Protein AF-R7VYF3-F1 (afdb_monomer)

Nearest PDB structures (foldseek):
  8qci-assembly1_B  TM=9.526E-01  e=4.989E-05  Homo sapiens
  6rbf-assembly2_B  TM=9.742E-01  e=3.819E-04  Homo sapiens
  6tm2-assembly1_C  TM=9.699E-01  e=5.662E-04  Homo sapiens
  7a5o-assembly1_H  TM=9.699E-01  e=5.662E-04  Homo sapiens
  7a5o-assembly1_E  TM=9.699E-01  e=1.022E-03  Homo sapiens

InterPro domains:
  IPR001846 von Willebrand factor, type D domain [PF00094] (3-59)
  IPR001846 von Willebrand factor, type D domain [PS51233] (1-74)
  IPR052749 Alpha-tectorin [PTHR46160] (1-71)

Organism: Columba livia (NCBI:txid8932)

Foldseek 3Di:
DDDDPQWDWDADPQGWIWIDNVPPDIDIDDDCVQQQVDAAPQARNPPDPVQRCQAPVRDHDPDDVSSVVRRDDD

Structure (mmCIF, N/CA/C/O backbone):
data_AF-R7VYF3-F1
#
_entry.id   AF-R7VYF3-F1
#
loop_
_atom_site.group_PDB
_atom_site.id
_atom_site.type_symbol
_atom_site.label_atom_id
_atom_site.label_alt_id
_atom_site.label_comp_id
_atom_site.label_asym_id
_atom_site.label_entity_id
_atom_site.label_seq_id
_atom_site.pdbx_PDB_ins_code
_atom_site.Cartn_x
_atom_site.Cartn_y
_atom_site.Cartn_z
_atom_site.occupancy
_atom_site.B_iso_or_equiv
_atom_site.auth_seq_id
_atom_site.auth_comp_id
_atom_site.auth_asym_id
_atom_site.auth_atom_id
_atom_site.pdbx_PDB_model_num
ATOM 1 N N . VAL A 1 1 ? 1.935 -9.022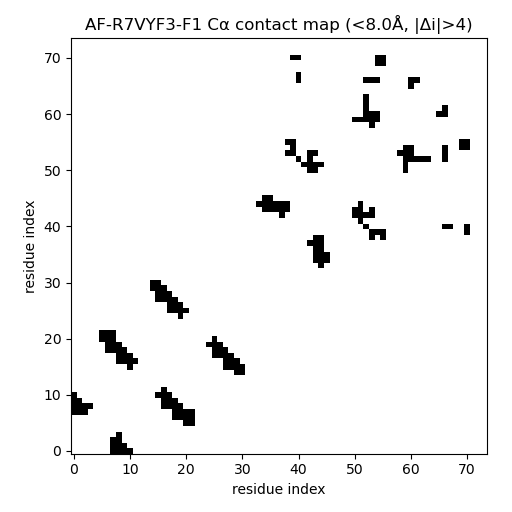 -16.309 1.00 95.06 1 VAL A N 1
ATOM 2 C CA . VAL A 1 1 ? 3.219 -8.433 -15.856 1.00 95.06 1 VAL A CA 1
ATOM 3 C C . VAL A 1 1 ? 3.878 -7.746 -17.034 1.00 95.06 1 VAL A C 1
ATOM 5 O O . VAL A 1 1 ? 3.988 -8.361 -18.089 1.00 95.06 1 VAL A O 1
ATOM 8 N N . SER A 1 2 ? 4.277 -6.491 -16.873 1.00 97.50 2 SER A N 1
ATOM 9 C CA . SER A 1 2 ? 4.949 -5.680 -17.890 1.00 97.50 2 SER A CA 1
ATOM 10 C C . SER A 1 2 ? 6.134 -4.925 -17.278 1.00 97.50 2 SER A C 1
ATOM 12 O O . SER A 1 2 ? 6.371 -4.987 -16.071 1.00 97.50 2 SER A O 1
ATOM 14 N N . ARG A 1 3 ? 6.912 -4.230 -18.113 1.00 97.25 3 ARG A N 1
ATOM 15 C CA . ARG A 1 3 ? 8.021 -3.377 -17.676 1.00 97.25 3 ARG A CA 1
ATOM 16 C C . ARG A 1 3 ? 7.759 -1.937 -18.109 1.00 97.25 3 ARG A C 1
ATOM 18 O O . ARG A 1 3 ? 7.479 -1.702 -19.281 1.00 97.25 3 ARG A O 1
ATOM 25 N N . SER A 1 4 ? 7.903 -0.992 -17.184 1.00 95.94 4 SER A N 1
ATOM 26 C CA . SER A 1 4 ? 7.796 0.449 -17.432 1.00 95.94 4 SER A CA 1
ATOM 27 C C . SER A 1 4 ? 9.040 1.152 -16.885 1.00 95.94 4 SER A C 1
ATOM 29 O O . SER A 1 4 ? 9.216 1.307 -15.676 1.00 95.94 4 SER A O 1
ATOM 31 N N . GLY A 1 5 ? 9.971 1.511 -17.773 1.00 95.12 5 GLY A N 1
ATOM 32 C CA . GLY A 1 5 ? 11.289 2.012 -17.373 1.00 95.12 5 GLY A CA 1
ATOM 33 C C . GLY A 1 5 ? 12.048 1.003 -16.497 1.00 95.12 5 GLY A C 1
ATOM 34 O O . GLY A 1 5 ? 12.316 -0.126 -16.920 1.00 95.12 5 GLY A O 1
ATOM 35 N N . ARG A 1 6 ? 12.400 1.410 -15.269 1.00 95.81 6 ARG A N 1
ATOM 36 C CA . ARG A 1 6 ? 13.039 0.532 -14.270 1.00 95.81 6 ARG A CA 1
ATOM 37 C C . ARG A 1 6 ? 12.055 -0.338 -13.481 1.00 95.81 6 ARG A C 1
ATOM 39 O O . ARG A 1 6 ? 12.493 -1.247 -12.794 1.00 95.81 6 ARG A O 1
ATOM 46 N N . TYR A 1 7 ? 10.753 -0.077 -13.587 1.00 97.81 7 TYR A N 1
ATOM 47 C CA . TYR A 1 7 ? 9.741 -0.773 -12.801 1.00 97.81 7 TYR A CA 1
ATOM 48 C C . TYR A 1 7 ? 9.236 -2.034 -13.507 1.00 97.81 7 TYR A C 1
ATOM 50 O O . TYR A 1 7 ? 8.953 -2.021 -14.710 1.00 97.81 7 TYR A O 1
ATOM 58 N N . ILE A 1 8 ? 9.068 -3.107 -12.738 1.00 98.19 8 ILE A N 1
ATOM 59 C CA . ILE A 1 8 ? 8.213 -4.246 -13.074 1.00 98.19 8 ILE A CA 1
ATOM 60 C C . ILE A 1 8 ? 6.809 -3.913 -12.573 1.00 98.19 8 ILE A C 1
ATOM 62 O O . ILE A 1 8 ? 6.641 -3.569 -11.405 1.00 98.19 8 ILE A O 1
ATOM 66 N N . VAL A 1 9 ? 5.814 -4.015 -13.452 1.00 98.38 9 VAL A N 1
ATOM 67 C CA . VAL A 1 9 ? 4.417 -3.687 -13.154 1.00 98.38 9 VAL A CA 1
ATOM 68 C C . VAL A 1 9 ? 3.563 -4.950 -13.250 1.00 98.38 9 VAL A C 1
ATOM 70 O O . VAL A 1 9 ? 3.503 -5.616 -14.290 1.00 98.38 9 VAL A O 1
ATOM 73 N N . LEU A 1 10 ? 2.896 -5.292 -12.153 1.00 98.25 10 LEU A N 1
ATOM 74 C CA . LEU A 1 10 ? 1.853 -6.307 -12.087 1.00 98.25 10 LEU A CA 1
ATOM 75 C C . LEU A 1 10 ? 0.504 -5.594 -12.014 1.00 98.25 10 LEU A C 1
ATOM 77 O O . LEU A 1 10 ? 0.236 -4.887 -11.053 1.00 98.25 10 LEU A O 1
ATOM 81 N N . GLU A 1 11 ? -0.335 -5.816 -13.016 1.00 98.12 11 GLU A N 1
ATOM 82 C CA . GLU A 1 11 ? -1.736 -5.404 -13.026 1.00 98.12 11 GLU A CA 1
ATOM 83 C C . GLU A 1 11 ? -2.592 -6.666 -12.955 1.00 98.12 11 GLU A C 1
ATOM 85 O O . GLU A 1 11 ? -2.352 -7.622 -13.704 1.00 98.12 11 GLU A O 1
ATOM 90 N N . THR A 1 12 ? -3.526 -6.693 -12.008 1.00 97.75 12 THR A N 1
ATOM 91 C CA . THR A 1 12 ? -4.475 -7.795 -11.829 1.00 97.75 12 THR A CA 1
ATOM 92 C C . THR A 1 12 ? -5.778 -7.519 -12.579 1.00 97.75 12 THR A C 1
ATOM 94 O O . THR A 1 12 ? -6.090 -6.382 -12.924 1.00 97.75 12 THR A O 1
ATOM 97 N N . ASP A 1 13 ? -6.579 -8.557 -12.804 1.00 97.75 13 ASP A N 1
ATOM 98 C CA . ASP A 1 13 ? -7.913 -8.455 -13.414 1.00 97.75 13 ASP A CA 1
ATOM 99 C C . ASP A 1 13 ? -8.940 -7.703 -12.543 1.00 97.75 13 ASP A C 1
ATOM 101 O O . ASP A 1 13 ? -9.973 -7.260 -13.042 1.00 97.75 13 ASP A O 1
ATOM 105 N N . PHE A 1 14 ? -8.636 -7.495 -11.259 1.00 96.31 14 PHE A N 1
ATOM 106 C CA . PHE A 1 14 ? -9.390 -6.645 -10.333 1.00 96.31 14 PHE A CA 1
ATOM 107 C C . PHE A 1 14 ? -8.787 -5.236 -10.157 1.00 96.31 14 PHE A C 1
ATOM 109 O O . PHE A 1 14 ? -9.128 -4.537 -9.204 1.00 96.31 14 PHE A O 1
ATOM 116 N N . ASN A 1 15 ? -7.931 -4.791 -11.086 1.00 96.31 15 ASN A N 1
ATOM 117 C CA . ASN A 1 15 ? -7.356 -3.438 -11.167 1.00 96.31 15 ASN A CA 1
ATOM 118 C C . ASN A 1 15 ? -6.433 -3.032 -10.001 1.00 96.31 15 ASN A C 1
ATOM 120 O O . ASN A 1 15 ? -6.183 -1.84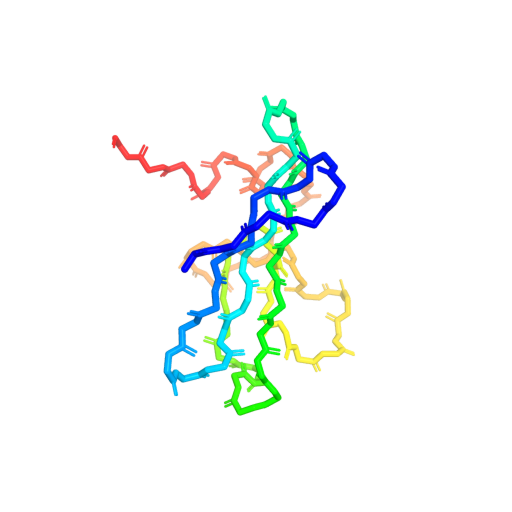2 -9.797 1.00 96.31 15 ASN A O 1
ATOM 124 N N . LEU A 1 16 ? -5.909 -3.989 -9.232 1.00 97.88 16 LEU A N 1
ATOM 125 C CA . LEU A 1 16 ? -4.806 -3.712 -8.314 1.00 97.88 16 LEU A CA 1
ATOM 126 C C . LEU A 1 16 ? -3.507 -3.655 -9.117 1.00 97.88 16 LEU A C 1
ATOM 128 O O . LEU A 1 16 ? -3.227 -4.545 -9.924 1.00 97.88 16 LEU A O 1
ATOM 132 N N . ILE A 1 17 ? -2.705 -2.618 -8.878 1.00 98.38 17 ILE A N 1
ATOM 133 C CA . ILE A 1 17 ? -1.428 -2.424 -9.566 1.00 98.38 17 ILE A CA 1
ATOM 134 C C . ILE A 1 17 ? -0.302 -2.418 -8.539 1.00 98.38 17 ILE A C 1
ATOM 136 O O . ILE A 1 17 ? -0.292 -1.589 -7.631 1.00 98.38 17 ILE A O 1
ATOM 140 N N . VAL A 1 18 ? 0.672 -3.308 -8.714 1.00 98.38 18 VAL A N 1
ATOM 141 C CA . VAL A 1 18 ? 1.931 -3.313 -7.960 1.00 98.38 18 VAL A CA 1
ATOM 142 C C . VAL A 1 18 ? 3.066 -2.929 -8.897 1.00 98.38 18 VAL A C 1
ATOM 144 O O . VAL A 1 18 ? 3.258 -3.567 -9.931 1.00 98.38 18 VAL A O 1
ATOM 147 N N . SER A 1 19 ? 3.832 -1.906 -8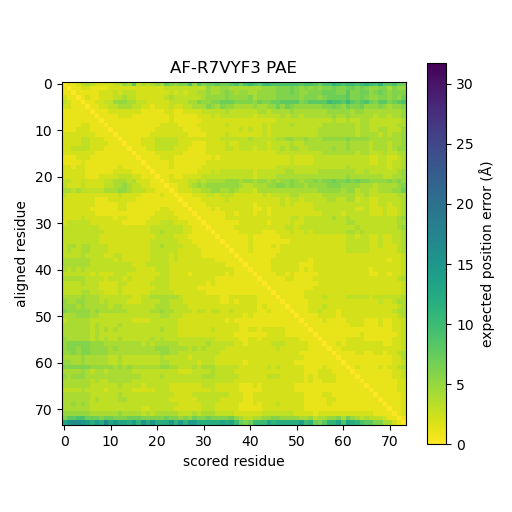.530 1.00 98.31 19 SER A N 1
ATOM 148 C CA . SER A 1 19 ? 5.032 -1.482 -9.254 1.00 98.31 19 SER A CA 1
ATOM 149 C C . SER A 1 19 ? 6.255 -1.630 -8.359 1.00 98.31 19 SER A C 1
ATOM 151 O O . SER A 1 19 ? 6.296 -1.047 -7.282 1.00 98.31 19 SER A O 1
ATOM 153 N N . TYR A 1 20 ? 7.256 -2.384 -8.808 1.00 98.06 20 TYR A N 1
ATOM 154 C CA . 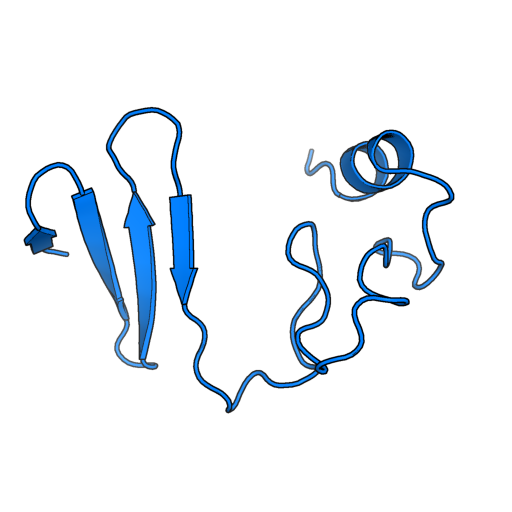TYR A 1 20 ? 8.507 -2.616 -8.081 1.00 98.06 20 TYR A CA 1
ATOM 155 C C . TYR A 1 20 ? 9.701 -2.167 -8.919 1.00 98.06 20 TYR A C 1
ATOM 157 O O . TYR A 1 20 ? 9.815 -2.557 -10.079 1.00 98.06 20 TYR A O 1
ATOM 165 N N . ASP A 1 21 ? 10.597 -1.358 -8.354 1.00 97.31 21 ASP A N 1
ATOM 166 C CA . ASP A 1 21 ? 11.753 -0.798 -9.069 1.00 97.31 21 ASP A CA 1
ATOM 167 C C . ASP A 1 21 ? 12.949 -1.747 -9.217 1.00 97.31 21 ASP A C 1
ATOM 169 O O . ASP A 1 21 ? 13.995 -1.318 -9.705 1.00 97.31 21 ASP A O 1
ATOM 173 N N . THR A 1 22 ? 12.798 -3.016 -8.828 1.00 95.50 22 THR A N 1
ATOM 174 C CA . THR A 1 22 ? 13.859 -4.042 -8.790 1.00 95.50 22 THR A CA 1
ATOM 175 C C . THR A 1 22 ? 14.943 -3.815 -7.738 1.00 95.50 22 THR A C 1
ATOM 177 O O . THR A 1 22 ? 15.973 -4.481 -7.777 1.00 95.50 22 THR A O 1
ATOM 180 N N . ASP A 1 23 ? 14.701 -2.906 -6.793 1.00 96.25 23 ASP A N 1
ATOM 181 C CA . ASP A 1 23 ? 15.650 -2.533 -5.754 1.00 96.25 23 ASP A CA 1
ATOM 182 C C . ASP A 1 23 ? 14.916 -2.388 -4.403 1.00 96.25 23 ASP A C 1
ATOM 184 O O . ASP A 1 23 ? 14.657 -3.404 -3.752 1.00 96.25 23 ASP A O 1
ATOM 188 N N . HIS A 1 24 ? 14.470 -1.181 -4.026 1.00 96.06 24 HIS A N 1
ATOM 189 C CA . HIS A 1 24 ? 13.874 -0.892 -2.706 1.00 96.06 24 HIS A CA 1
ATOM 190 C C . HIS A 1 24 ? 12.471 -0.259 -2.755 1.00 96.06 24 HIS A C 1
ATOM 192 O O . HIS A 1 24 ? 11.834 -0.106 -1.714 1.00 96.06 24 HIS A O 1
ATOM 198 N N . SER A 1 25 ? 11.982 0.166 -3.925 1.00 96.62 25 SER A N 1
ATOM 199 C CA . SER A 1 25 ? 10.730 0.922 -4.050 1.00 96.62 25 SER A CA 1
ATOM 200 C C . SER A 1 25 ? 9.600 0.036 -4.555 1.00 96.62 25 SER A C 1
ATOM 202 O O . SER A 1 25 ? 9.649 -0.475 -5.676 1.00 96.62 25 SER A O 1
ATOM 204 N N . VAL A 1 26 ? 8.557 -0.090 -3.736 1.00 97.44 26 VAL A N 1
ATOM 205 C CA . VAL A 1 26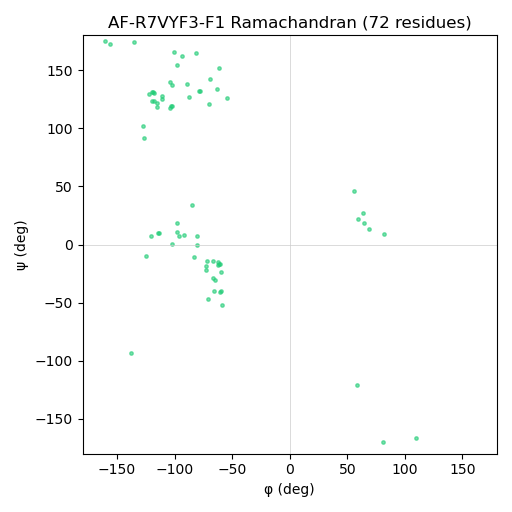 ? 7.291 -0.736 -4.090 1.00 97.44 26 VAL A CA 1
ATOM 206 C C . VAL A 1 26 ? 6.167 0.288 -3.966 1.00 97.44 26 VAL A C 1
ATOM 208 O O . VAL A 1 26 ? 6.053 0.973 -2.953 1.00 97.44 26 VAL A O 1
ATOM 211 N N . GLU A 1 27 ? 5.329 0.380 -4.992 1.00 97.50 27 GLU A N 1
ATOM 212 C CA . GLU A 1 27 ? 4.080 1.141 -4.980 1.00 97.50 27 GLU A CA 1
ATOM 213 C C . GLU A 1 27 ? 2.912 0.178 -5.207 1.00 97.50 27 GLU A C 1
ATOM 215 O O . GLU A 1 27 ? 2.931 -0.612 -6.155 1.00 97.50 27 GLU A O 1
ATOM 220 N N . VAL A 1 28 ? 1.886 0.266 -4.360 1.00 97.88 28 VAL A N 1
ATOM 221 C CA . VAL A 1 28 ? 0.625 -0.462 -4.525 1.00 97.88 28 VAL A CA 1
ATOM 222 C C . VAL A 1 28 ? -0.488 0.553 -4.749 1.00 97.88 28 VAL A C 1
ATOM 224 O O . VAL A 1 28 ? -0.766 1.380 -3.885 1.00 97.88 28 VAL A O 1
ATOM 227 N N . LYS A 1 29 ? -1.136 0.488 -5.912 1.00 97.88 29 LYS A N 1
ATOM 228 C CA . LYS A 1 29 ? -2.340 1.262 -6.222 1.00 97.88 29 LYS A CA 1
ATOM 229 C C . LYS A 1 29 ? -3.549 0.353 -6.101 1.00 97.88 29 LYS A C 1
ATOM 231 O O . LYS A 1 29 ? -3.660 -0.645 -6.815 1.00 97.88 29 LYS A O 1
ATOM 236 N N . VAL A 1 30 ? -4.446 0.717 -5.192 1.00 97.62 30 VAL A N 1
ATOM 237 C CA . VAL A 1 30 ? -5.700 0.005 -4.945 1.00 97.62 30 VAL A CA 1
ATOM 238 C C . VAL A 1 30 ? -6.876 0.775 -5.554 1.00 97.62 30 VAL A C 1
ATOM 240 O O . VAL A 1 30 ? -6.911 2.006 -5.469 1.00 97.62 30 VAL A O 1
ATOM 243 N N . PRO A 1 31 ? -7.855 0.091 -6.170 1.00 97.75 31 PRO A N 1
ATOM 244 C CA . PRO A 1 31 ? -9.095 0.727 -6.597 1.00 97.75 31 PRO A CA 1
ATOM 245 C C . PRO A 1 31 ? -9.873 1.318 -5.417 1.00 97.75 31 PRO A C 1
ATOM 247 O O . PRO A 1 31 ? -9.850 0.789 -4.306 1.00 97.75 31 PRO A O 1
ATOM 250 N N . THR A 1 32 ? -10.658 2.367 -5.666 1.00 97.00 32 THR A N 1
ATOM 251 C CA . THR A 1 32 ? -11.502 3.010 -4.640 1.00 97.00 32 THR A CA 1
ATOM 252 C C . THR A 1 32 ? -12.572 2.087 -4.053 1.00 97.00 32 THR A C 1
ATOM 254 O O . THR A 1 32 ? -13.104 2.376 -2.988 1.00 97.00 32 THR A O 1
ATOM 257 N N . THR A 1 33 ? -12.860 0.944 -4.683 1.00 97.38 33 THR A N 1
ATOM 258 C CA . THR A 1 33 ? -13.723 -0.105 -4.117 1.00 97.38 33 THR A CA 1
ATOM 259 C C . THR A 1 33 ? -13.169 -0.714 -2.828 1.00 97.38 33 THR A C 1
ATOM 261 O O . THR A 1 33 ? -13.929 -1.330 -2.092 1.00 97.38 33 THR A O 1
ATOM 264 N N . TYR A 1 34 ? -11.874 -0.536 -2.544 1.00 97.12 34 TYR A N 1
ATOM 265 C CA . TYR A 1 34 ? -11.222 -0.965 -1.303 1.00 97.12 34 TYR A CA 1
ATOM 266 C C . TYR A 1 34 ? -11.218 0.115 -0.210 1.00 97.12 34 TYR A C 1
ATOM 268 O O . TYR A 1 34 ? -10.556 -0.060 0.811 1.00 97.12 34 TYR A O 1
ATOM 276 N N . PHE A 1 35 ? -11.925 1.234 -0.403 1.00 98.00 35 PHE A N 1
ATOM 277 C CA . PHE A 1 35 ? -12.000 2.313 0.584 1.00 98.00 35 PHE A CA 1
ATOM 278 C C . PHE A 1 35 ? -12.461 1.790 1.949 1.00 98.00 35 PHE A C 1
ATOM 280 O O . PHE A 1 35 ? -13.520 1.168 2.047 1.00 98.00 35 PHE A O 1
ATOM 287 N N . ASN A 1 36 ? -11.677 2.064 2.996 1.00 97.69 36 ASN A N 1
ATOM 288 C CA . ASN A 1 36 ? -11.898 1.582 4.362 1.00 97.69 36 ASN A CA 1
ATOM 289 C C . ASN A 1 36 ? -11.920 0.039 4.502 1.00 97.69 36 ASN A C 1
ATOM 291 O O . ASN A 1 36 ? -12.516 -0.493 5.438 1.00 97.69 36 ASN A O 1
ATOM 295 N N . LEU A 1 37 ? -11.312 -0.686 3.555 1.00 97.12 37 LEU A N 1
ATOM 296 C CA . LEU A 1 37 ? -11.222 -2.154 3.542 1.00 97.12 37 LEU A CA 1
ATOM 297 C C . LEU A 1 37 ? -9.772 -2.661 3.546 1.00 97.12 37 LEU A C 1
ATOM 299 O O . LEU A 1 37 ? -9.546 -3.860 3.384 1.00 97.12 37 LEU A O 1
ATOM 303 N N . THR A 1 38 ? -8.790 -1.773 3.712 1.00 96.94 38 THR A N 1
ATOM 304 C CA . THR A 1 38 ? -7.380 -2.150 3.860 1.00 96.94 38 THR A CA 1
ATOM 305 C C . THR A 1 38 ? -6.955 -2.113 5.325 1.00 96.94 38 THR A C 1
ATOM 307 O O . THR A 1 38 ? -7.643 -1.573 6.190 1.00 96.94 38 THR A O 1
ATOM 310 N N . CYS A 1 39 ? -5.805 -2.709 5.608 1.00 96.44 39 CYS A N 1
ATOM 311 C CA . CYS A 1 39 ? -5.083 -2.595 6.867 1.00 96.44 39 CYS A CA 1
ATOM 312 C C . CYS A 1 39 ? -3.600 -2.890 6.603 1.00 96.44 39 CYS A C 1
ATOM 314 O O . CYS A 1 39 ? -3.231 -3.300 5.497 1.00 96.44 39 CYS A O 1
ATOM 316 N N . GLY A 1 40 ? -2.746 -2.694 7.605 1.00 96.31 40 GLY A N 1
ATOM 317 C CA . GLY A 1 40 ? -1.310 -2.931 7.485 1.00 96.31 40 GLY A CA 1
ATOM 318 C C . GLY A 1 40 ? -0.488 -1.650 7.496 1.00 96.31 40 GLY A C 1
ATOM 319 O O . GLY A 1 40 ? -0.983 -0.566 7.790 1.00 96.31 40 GLY A O 1
ATOM 320 N N . MET A 1 41 ? 0.779 -1.780 7.104 1.00 95.69 41 MET A N 1
ATOM 321 C CA . MET A 1 41 ? 1.752 -0.679 7.079 1.00 95.69 41 MET A CA 1
ATOM 322 C C . MET A 1 41 ? 1.376 0.486 6.145 1.00 95.69 41 MET A C 1
ATOM 324 O O . MET A 1 41 ? 1.950 1.564 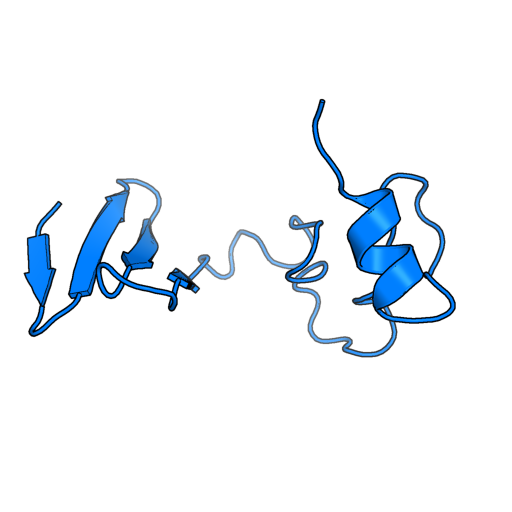6.261 1.00 95.69 41 MET A O 1
ATOM 328 N N . CYS A 1 42 ? 0.436 0.281 5.216 1.00 96.38 42 CYS A N 1
ATOM 329 C CA . CYS A 1 42 ? -0.074 1.317 4.311 1.00 96.38 42 CYS A CA 1
ATOM 330 C C . CYS A 1 42 ? -1.379 1.974 4.800 1.00 96.38 42 CYS A C 1
ATOM 332 O O . CYS A 1 42 ? -1.976 2.736 4.043 1.00 96.38 42 CYS A O 1
ATOM 334 N N . GLY A 1 43 ? -1.828 1.676 6.024 1.00 97.38 43 GLY A N 1
ATOM 335 C CA . GLY A 1 43 ? -3.040 2.252 6.603 1.00 97.38 43 GLY A CA 1
ATOM 336 C C . GLY 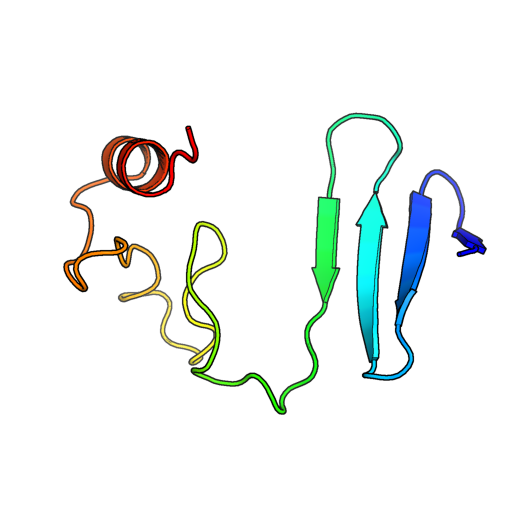A 1 43 ? -4.337 1.575 6.152 1.00 97.38 43 GLY A C 1
ATOM 337 O O . GLY A 1 43 ? -4.346 0.505 5.527 1.00 97.38 43 GLY A O 1
ATOM 338 N N . ASN A 1 44 ? -5.465 2.197 6.498 1.00 97.62 44 ASN A N 1
ATOM 339 C CA . ASN A 1 44 ? -6.807 1.628 6.298 1.00 97.62 44 ASN A CA 1
ATOM 340 C C . ASN A 1 44 ? -7.573 2.215 5.092 1.00 97.62 44 ASN A C 1
ATOM 342 O O . ASN A 1 44 ? -8.703 1.809 4.813 1.00 97.62 44 ASN A O 1
ATOM 346 N N . PHE A 1 45 ? -6.951 3.152 4.367 1.00 98.00 45 PHE A N 1
ATOM 347 C CA . PHE A 1 45 ? -7.472 3.757 3.139 1.00 98.00 45 PHE A CA 1
ATOM 348 C C . PHE A 1 45 ? -8.868 4.390 3.307 1.00 98.00 45 PHE A C 1
ATOM 350 O O . PHE A 1 45 ? -9.764 4.192 2.485 1.00 98.00 45 PHE A O 1
ATOM 357 N N . ASN A 1 46 ? -9.067 5.170 4.374 1.00 97.94 46 ASN A N 1
ATOM 358 C CA . ASN A 1 46 ? -10.338 5.842 4.680 1.00 97.94 46 ASN A CA 1
ATOM 359 C C . ASN A 1 46 ? -10.281 7.390 4.587 1.00 97.94 46 ASN A C 1
ATOM 361 O O . ASN A 1 46 ? -11.228 8.075 4.985 1.00 97.94 46 ASN A O 1
ATOM 365 N N . ASN A 1 47 ? -9.180 7.944 4.060 1.00 97.62 47 ASN A N 1
ATOM 366 C CA . ASN A 1 47 ? -8.898 9.386 3.978 1.00 97.62 47 ASN A CA 1
ATOM 367 C C . ASN A 1 47 ? -8.763 10.096 5.348 1.00 97.62 47 ASN A C 1
ATOM 369 O O . ASN A 1 47 ? -9.031 11.296 5.453 1.00 97.62 47 ASN A O 1
ATOM 373 N N . ARG A 1 48 ? -8.351 9.374 6.399 1.00 98.12 48 ARG A N 1
ATOM 374 C CA . ARG A 1 48 ? -8.055 9.909 7.736 1.00 98.12 48 ARG A CA 1
ATOM 375 C C . ARG A 1 48 ? -6.654 9.492 8.182 1.00 98.12 48 ARG A C 1
ATOM 377 O O . ARG A 1 48 ? -6.475 8.491 8.853 1.00 98.12 48 ARG A O 1
ATOM 384 N N . GLY A 1 49 ? -5.659 10.331 7.902 1.00 96.81 49 GLY A N 1
ATOM 385 C CA . GLY A 1 49 ? -4.267 10.027 8.270 1.00 96.81 49 GLY A CA 1
ATOM 386 C C . GLY A 1 49 ? -4.008 9.843 9.775 1.00 96.81 49 GLY A C 1
ATOM 387 O O . GLY A 1 49 ? -2.974 9.307 10.155 1.00 96.81 49 GLY A O 1
ATOM 388 N N . GLU A 1 50 ? -4.927 10.284 10.640 1.00 97.19 50 GLU A N 1
ATOM 389 C CA . GLU A 1 50 ? -4.800 10.175 12.099 1.00 97.19 50 GLU A CA 1
ATOM 390 C C . GLU A 1 50 ? -4.986 8.746 12.635 1.00 97.19 50 GLU A C 1
ATOM 392 O O . GLU A 1 50 ? -4.581 8.485 13.766 1.00 97.19 50 GLU A O 1
ATOM 397 N N . ASP A 1 51 ? -5.594 7.834 11.863 1.00 97.00 51 ASP A N 1
ATOM 398 C CA . ASP A 1 51 ? -5.859 6.451 12.292 1.00 97.00 51 ASP A CA 1
ATOM 399 C C . ASP A 1 51 ? -5.090 5.381 11.491 1.00 97.00 51 ASP A C 1
ATOM 401 O O . ASP A 1 51 ? -5.310 4.178 11.679 1.00 97.00 51 ASP A O 1
ATOM 405 N N . ASP A 1 52 ? -4.138 5.806 10.655 1.00 98.06 52 ASP A N 1
ATOM 406 C CA . ASP A 1 52 ? -3.356 4.915 9.792 1.00 98.06 52 ASP A CA 1
ATOM 407 C C . ASP A 1 52 ? -2.332 4.064 10.560 1.00 98.06 52 ASP A C 1
ATOM 409 O O . ASP A 1 52 ? -1.844 3.066 10.032 1.00 98.06 52 ASP A O 1
ATOM 413 N N . TYR A 1 53 ? -2.032 4.390 11.822 1.00 98.00 53 TYR A N 1
ATOM 414 C CA . TYR A 1 53 ? -1.133 3.596 12.674 1.00 98.00 53 TYR A CA 1
ATOM 415 C C . TYR A 1 53 ? -1.894 2.455 13.369 1.00 98.00 53 TYR A C 1
ATOM 417 O O . TYR A 1 53 ? -1.588 2.067 14.496 1.00 98.00 53 TYR A O 1
ATOM 425 N N . MET A 1 54 ? -2.900 1.898 12.693 1.00 98.06 54 MET A N 1
ATOM 426 C CA . MET A 1 54 ? -3.709 0.796 13.197 1.00 98.06 54 MET A CA 1
ATOM 427 C C . MET A 1 54 ? -2.893 -0.502 13.240 1.00 98.06 54 MET A C 1
ATOM 429 O O . MET A 1 54 ? -2.432 -0.993 12.210 1.00 98.06 54 MET A O 1
ATOM 433 N N . MET A 1 55 ? -2.757 -1.089 14.424 1.00 97.94 55 MET A N 1
ATOM 434 C CA . MET A 1 55 ? -2.165 -2.412 14.639 1.00 97.94 55 MET A CA 1
ATOM 435 C C . MET A 1 55 ? -3.192 -3.532 14.368 1.00 97.94 55 MET A C 1
ATOM 437 O O . MET A 1 55 ? -4.400 -3.271 14.377 1.00 97.94 55 MET A O 1
ATOM 441 N N . PRO A 1 56 ? -2.776 -4.807 14.202 1.00 96.94 56 PRO A N 1
ATOM 442 C CA . PRO A 1 56 ? -3.709 -5.914 13.944 1.00 96.94 56 PRO A CA 1
ATOM 443 C C . PRO A 1 56 ? -4.766 -6.133 15.035 1.00 96.94 56 PRO A C 1
ATOM 445 O O . PRO A 1 56 ? -5.828 -6.692 14.770 1.00 96.94 56 PRO A O 1
ATOM 448 N N . ASN A 1 57 ? -4.487 -5.697 16.266 1.00 96.00 57 ASN A N 1
ATOM 449 C CA . ASN A 1 57 ? -5.414 -5.779 17.396 1.00 96.00 57 ASN A CA 1
ATOM 450 C C . ASN A 1 57 ? -6.481 -4.660 17.407 1.00 96.00 57 ASN A C 1
ATOM 452 O O . ASN A 1 57 ? -7.308 -4.627 18.317 1.00 96.00 57 ASN A O 1
ATOM 456 N N . GLY A 1 58 ? -6.463 -3.747 16.430 1.00 95.81 58 GLY A N 1
ATOM 457 C CA . GLY A 1 58 ? -7.406 -2.632 16.321 1.00 95.81 58 GLY A CA 1
ATOM 458 C C . GLY A 1 58 ? -7.074 -1.414 17.190 1.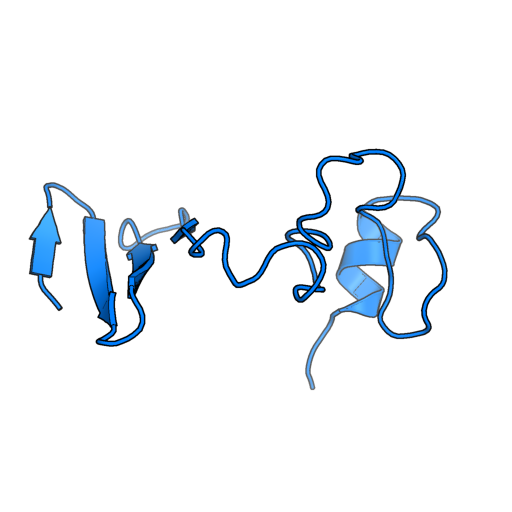00 95.81 58 GLY A C 1
ATOM 459 O O . GLY A 1 58 ? -7.898 -0.507 17.298 1.00 95.81 58 GLY A O 1
ATOM 460 N N . GLN A 1 59 ? -5.899 -1.374 17.824 1.00 97.69 59 GLN A N 1
ATOM 461 C CA . GLN A 1 59 ? -5.412 -0.204 18.558 1.00 97.69 59 GLN A CA 1
ATOM 462 C C . GLN A 1 59 ? -4.443 0.620 17.703 1.00 97.69 59 GLN A C 1
ATOM 464 O O . GLN A 1 59 ? -3.781 0.092 16.813 1.00 97.69 59 GLN A O 1
ATOM 469 N N . GLN A 1 60 ? -4.337 1.918 17.997 1.00 98.06 60 GLN A N 1
ATOM 470 C CA . GLN A 1 60 ? -3.334 2.790 17.382 1.00 98.06 60 GLN A CA 1
ATOM 471 C C . GLN A 1 60 ? -1.966 2.570 18.031 1.00 98.06 60 GLN A C 1
ATOM 473 O O . GLN A 1 60 ? -1.863 2.569 19.259 1.00 98.06 60 GLN A O 1
ATOM 478 N N . ALA A 1 61 ? -0.931 2.406 17.211 1.00 98.12 61 ALA A N 1
ATOM 479 C CA . ALA A 1 61 ? 0.452 2.374 17.660 1.00 98.12 61 ALA A CA 1
ATOM 480 C C . ALA A 1 61 ? 0.883 3.766 18.148 1.00 98.12 61 ALA A C 1
ATOM 482 O O . ALA A 1 61 ? 0.532 4.788 17.556 1.00 98.12 61 ALA A O 1
ATOM 483 N N . ALA A 1 62 ? 1.691 3.820 19.202 1.00 97.56 62 ALA A N 1
ATOM 484 C CA . ALA A 1 62 ? 2.225 5.063 19.747 1.00 97.56 62 ALA A CA 1
ATOM 485 C C . ALA A 1 62 ? 3.310 5.682 18.851 1.00 97.56 62 ALA A C 1
ATOM 487 O O . ALA A 1 62 ? 3.610 6.871 18.970 1.00 97.56 62 ALA A O 1
ATOM 488 N N . ASN A 1 63 ? 3.947 4.880 17.993 1.00 97.31 63 ASN A N 1
ATOM 489 C CA . ASN A 1 63 ? 4.982 5.317 17.060 1.00 97.31 63 ASN A CA 1
ATOM 490 C C . ASN A 1 63 ? 5.168 4.317 15.901 1.00 97.31 63 ASN A C 1
ATOM 492 O O . ASN A 1 63 ? 4.589 3.233 15.880 1.00 97.31 63 ASN A O 1
ATOM 496 N N . THR A 1 64 ? 6.021 4.681 14.941 1.00 96.50 64 THR A N 1
ATOM 497 C CA . THR A 1 64 ? 6.312 3.880 13.742 1.00 96.50 64 THR A CA 1
ATOM 498 C C . THR A 1 64 ? 6.9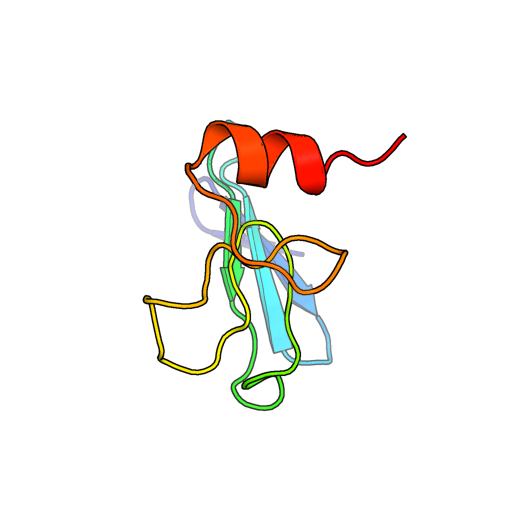89 2.543 14.026 1.00 96.50 64 THR A C 1
ATOM 500 O O . THR A 1 64 ? 6.793 1.604 13.258 1.00 96.50 64 THR A O 1
ATOM 503 N N . ASN A 1 65 ? 7.798 2.444 15.088 1.00 97.94 65 ASN A N 1
ATOM 504 C CA . ASN A 1 65 ? 8.483 1.194 15.422 1.00 97.94 65 ASN A CA 1
ATOM 505 C C . ASN A 1 65 ? 7.471 0.176 15.941 1.00 97.94 65 ASN A C 1
ATOM 507 O O . ASN A 1 65 ? 7.431 -0.938 15.439 1.00 97.94 65 ASN A O 1
ATOM 511 N N . GLU A 1 66 ? 6.598 0.593 16.861 1.00 98.25 66 GLU A N 1
ATOM 512 C CA . GLU A 1 66 ? 5.518 -0.255 17.370 1.00 98.25 66 GLU A CA 1
ATOM 513 C C . GLU A 1 66 ? 4.571 -0.695 16.242 1.00 98.25 66 GLU A C 1
ATOM 515 O O . GLU A 1 66 ? 4.201 -1.866 16.170 1.00 98.25 66 GLU A O 1
ATOM 520 N N . LEU A 1 67 ? 4.254 0.199 15.294 1.00 98.06 67 LEU A N 1
ATOM 521 C CA . LEU A 1 67 ? 3.484 -0.169 14.103 1.00 98.06 67 LEU A CA 1
ATOM 522 C C . LEU A 1 67 ? 4.193 -1.274 13.303 1.00 98.06 67 LEU A C 1
ATOM 524 O O . LEU A 1 67 ? 3.585 -2.305 13.015 1.00 98.06 67 LEU A O 1
ATOM 528 N N . GLY A 1 68 ? 5.475 -1.078 12.981 1.00 97.31 68 GLY A N 1
ATOM 529 C CA . GLY A 1 68 ? 6.279 -2.041 12.228 1.00 97.31 68 GLY A CA 1
ATOM 530 C C . GLY A 1 68 ? 6.421 -3.394 12.925 1.00 97.31 68 GLY A C 1
ATOM 531 O O . GLY A 1 68 ? 6.318 -4.431 12.276 1.00 97.31 68 GLY A O 1
ATOM 532 N N . GLU A 1 69 ? 6.613 -3.392 14.242 1.00 97.62 69 GLU A N 1
ATOM 533 C CA . GLU A 1 69 ? 6.679 -4.598 15.071 1.00 97.62 69 GLU A CA 1
ATOM 534 C C . GLU A 1 69 ? 5.339 -5.342 15.105 1.00 97.62 69 GLU A C 1
ATOM 536 O O . GLU A 1 69 ? 5.315 -6.568 15.000 1.00 97.62 69 GLU A O 1
ATOM 541 N N . SER A 1 70 ? 4.220 -4.615 15.173 1.00 97.75 70 SER A N 1
ATOM 542 C CA . SER A 1 70 ? 2.883 -5.212 15.254 1.00 97.75 70 SER A CA 1
ATOM 543 C C . SER A 1 70 ? 2.457 -5.970 13.990 1.00 97.75 70 SER A C 1
ATOM 545 O O . SER A 1 70 ? 1.684 -6.919 14.090 1.00 97.75 70 SER A O 1
ATOM 547 N N . TRP A 1 71 ? 2.961 -5.580 12.812 1.00 97.12 71 TRP A N 1
ATOM 548 C CA . TRP A 1 71 ? 2.608 -6.165 11.509 1.00 97.12 71 TRP A CA 1
ATOM 549 C C . TRP A 1 71 ? 3.615 -7.209 11.000 1.00 97.12 71 TRP A C 1
ATOM 551 O O . TRP A 1 71 ? 3.538 -7.623 9.840 1.00 97.12 71 TRP A O 1
ATOM 561 N N . GLN A 1 72 ? 4.557 -7.651 11.838 1.00 96.44 72 GLN A N 1
ATOM 562 C CA . GLN A 1 72 ? 5.486 -8.721 11.471 1.00 96.44 72 GLN A CA 1
ATOM 563 C C . GLN A 1 72 ? 4.738 -10.039 11.221 1.00 96.44 72 GLN A C 1
ATOM 565 O O . GLN A 1 72 ? 3.882 -10.453 12.003 1.00 96.44 72 GLN A O 1
ATOM 570 N N . VAL A 1 73 ? 5.087 -10.711 10.124 1.00 91.56 73 VAL A N 1
ATOM 571 C CA . VAL A 1 73 ? 4.572 -12.040 9.761 1.00 91.56 73 VAL A CA 1
ATOM 572 C C . VAL A 1 73 ? 5.652 -13.081 10.110 1.00 91.56 73 VAL A C 1
ATOM 574 O O . VAL A 1 73 ? 6.821 -12.784 9.856 1.00 91.56 73 VAL A O 1
ATOM 577 N N . PRO A 1 74 ? 5.307 -14.245 10.704 1.00 82.44 74 PRO A N 1
ATOM 578 C CA . PRO A 1 74 ? 6.274 -15.294 11.052 1.00 82.44 74 PRO A CA 1
ATOM 579 C C . PRO A 1 74 ? 7.076 -15.856 9.874 1.00 82.44 74 PRO A C 1
ATOM 581 O O . PRO A 1 74 ? 6.524 -15.913 8.750 1.00 82.44 74 PRO A O 1
#

Mean predicted aligned error: 2.72 Å

Solvent-accessible surface area (backbone atoms only — not comparable to full-atom values): 4596 Å² total; per-residue (Å²): 112,51,73,57,91,70,25,41,34,41,66,46,100,82,59,39,34,40,37,32,48,87,77,89,52,74,48,77,48,73,50,78,90,46,55,62,69,48,68,46,99,84,18,32,58,69,90,53,84,89,64,31,45,42,30,88,87,74,46,74,41,95,46,73,65,55,32,56,63,55,67,64,75,135

pLDDT: mean 97.01, std 2.01, range [82.44, 98.38]

Sequence (74 aa):
VSRSGRYIVLETDFNLIVSYDTDHSVEVKVPTTYFNLTCGMCGNFNNRGEDDYMMPNGQQAANTNELGESWQVP

Secondary structure (DSSP, 8-state):
-EEETTEEEEE-TT--EEEE-SSS-EEEE--GGGTT---STT---SS-GGGTTB-TTSPBPSSHHHHHHHT---

Radius of gyration: 14.35 Å; Cα contacts (8 Å, |Δi|>4): 106; chains: 1; bounding box: 29×26×38 Å